Protein AF-A0A521I9J8-F1 (afdb_monomer)

Foldseek 3Di:
DVVLVVLLVLLCVQPVVLSVVLVVVVVPDDPDDPVNVVVSVVSSVVSNPDDDDPLVLLVLLVVLQVCCCVPPVQDDPLRDHSPDDDDPVSSVVSLVRVCVSCVVSVHDRPNDDDDDDPPPPPPDPVVVVVVVVPDDDDDDDD

Radius of gyration: 24.68 Å; Cα contacts (8 Å, |Δi|>4): 61; chains: 1; bounding box: 41×81×49 Å

Mean predicted aligned error: 11.65 Å

Secondary structure (DSSP, 8-state):
-HHHHHHHHHHHHH-HHHHHHHHHHHHT-SS--HHHHHHHHHHHHHHHTPPPPHHHHHHHHHHHHHHHHHHH----TT---TTS---HHHHHHHHHHHHHHHHHTT---TT------------SHHHHHHHTT--PPPP---

pLDDT: mean 80.62, std 17.26, range [41.19, 95.38]

Structure (mmCIF, N/CA/C/O backbone):
data_AF-A0A521I9J8-F1
#
_entry.id   AF-A0A521I9J8-F1
#
loop_
_atom_site.group_PDB
_atom_site.id
_atom_site.type_symbol
_atom_site.label_atom_id
_atom_site.label_alt_id
_atom_site.label_comp_id
_atom_site.label_asym_id
_atom_site.label_entity_id
_atom_site.label_seq_id
_atom_site.pdbx_PDB_ins_code
_atom_site.Cartn_x
_atom_site.Cartn_y
_atom_site.Cartn_z
_atom_site.occupancy
_atom_site.B_iso_or_equiv
_atom_site.auth_seq_id
_atom_site.auth_comp_id
_atom_site.auth_asym_id
_atom_site.auth_atom_id
_atom_site.pdbx_PDB_model_num
ATOM 1 N N . MET A 1 1 ? 3.654 3.067 -23.102 1.00 54.91 1 MET A N 1
ATOM 2 C CA . MET A 1 1 ? 4.437 3.900 -22.158 1.00 54.91 1 MET A CA 1
ATOM 3 C C . MET A 1 1 ? 3.769 4.036 -20.784 1.00 54.91 1 MET A C 1
ATOM 5 O O . MET A 1 1 ? 4.471 4.327 -19.822 1.00 54.91 1 MET A O 1
ATOM 9 N N . ASP A 1 2 ? 2.471 3.744 -20.644 1.00 69.12 2 ASP A N 1
ATOM 10 C CA . ASP A 1 2 ? 1.727 4.011 -19.399 1.00 69.12 2 ASP A CA 1
ATOM 11 C C . ASP A 1 2 ? 1.938 2.987 -18.273 1.00 69.12 2 ASP A C 1
ATOM 13 O O . ASP A 1 2 ? 1.896 3.341 -17.094 1.00 69.12 2 ASP A O 1
ATOM 17 N N . SER A 1 3 ? 2.234 1.724 -18.600 1.00 79.88 3 SER A N 1
ATOM 18 C CA . SER A 1 3 ? 2.366 0.655 -17.596 1.00 79.88 3 SER A CA 1
ATOM 19 C C . SER A 1 3 ? 3.498 0.914 -16.597 1.00 79.88 3 SER A C 1
ATOM 21 O O . SER A 1 3 ? 3.322 0.702 -15.398 1.00 79.88 3 SER A O 1
ATOM 23 N N . TRP A 1 4 ? 4.642 1.433 -17.061 1.00 85.56 4 TRP A N 1
ATOM 24 C CA . TRP A 1 4 ? 5.730 1.829 -16.163 1.00 85.56 4 TRP A CA 1
ATOM 25 C C . TRP A 1 4 ? 5.351 3.040 -15.312 1.00 85.56 4 TRP A C 1
ATOM 27 O O . TRP A 1 4 ? 5.724 3.098 -14.147 1.00 85.56 4 TRP A O 1
ATOM 37 N N . HIS A 1 5 ? 4.583 3.989 -15.848 1.00 86.75 5 HIS A N 1
ATOM 38 C CA . HIS A 1 5 ? 4.155 5.159 -15.086 1.00 86.75 5 HIS A CA 1
ATOM 39 C C . HIS A 1 5 ? 3.357 4.769 -13.840 1.00 86.75 5 HIS A C 1
ATOM 41 O O . HIS A 1 5 ? 3.667 5.258 -12.755 1.00 86.75 5 HIS A O 1
ATOM 47 N N . ILE A 1 6 ? 2.396 3.854 -13.981 1.00 87.81 6 ILE A N 1
ATOM 48 C CA . ILE A 1 6 ? 1.601 3.336 -12.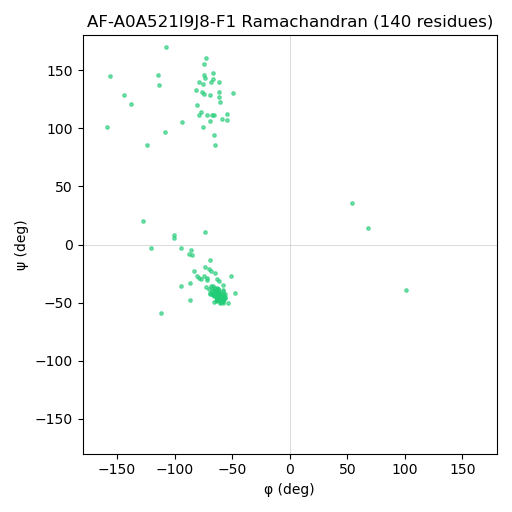859 1.00 87.81 6 ILE A CA 1
ATOM 49 C C . ILE A 1 6 ? 2.492 2.548 -11.894 1.00 87.81 6 ILE A C 1
ATOM 51 O O . ILE A 1 6 ? 2.499 2.805 -10.690 1.00 87.81 6 ILE A O 1
ATOM 55 N N . LEU A 1 7 ? 3.288 1.617 -12.426 1.00 89.69 7 LEU A N 1
ATOM 56 C CA . LEU A 1 7 ? 4.128 0.737 -11.616 1.00 89.69 7 LEU A CA 1
ATOM 57 C C . LEU A 1 7 ? 5.184 1.508 -10.816 1.00 89.69 7 LEU A C 1
ATOM 59 O O . LEU A 1 7 ? 5.434 1.198 -9.655 1.00 89.69 7 LEU A O 1
ATOM 63 N N . LYS A 1 8 ? 5.748 2.562 -11.409 1.00 92.62 8 LYS A N 1
ATOM 64 C CA . LYS A 1 8 ? 6.690 3.472 -10.762 1.00 92.62 8 LYS A CA 1
ATOM 65 C C . LYS A 1 8 ? 6.100 4.073 -9.494 1.00 92.62 8 LYS A C 1
ATOM 67 O O . LYS A 1 8 ? 6.790 4.082 -8.482 1.00 92.62 8 LYS A O 1
ATOM 72 N N . PHE A 1 9 ? 4.851 4.545 -9.524 1.00 91.25 9 PHE A N 1
ATOM 73 C CA . PHE A 1 9 ? 4.218 5.112 -8.329 1.00 91.25 9 PHE A CA 1
ATOM 74 C C . PHE A 1 9 ? 4.079 4.063 -7.223 1.00 91.25 9 PHE A C 1
ATOM 76 O O . PHE A 1 9 ? 4.468 4.330 -6.090 1.00 91.25 9 PHE A O 1
ATOM 83 N N . LEU A 1 10 ? 3.647 2.843 -7.558 1.00 88.94 10 LEU A N 1
ATOM 84 C CA . LEU A 1 10 ? 3.561 1.745 -6.587 1.00 88.94 10 LEU A CA 1
ATOM 85 C C . LEU A 1 10 ? 4.928 1.413 -5.970 1.00 88.94 10 LEU A C 1
ATOM 87 O O . LEU A 1 10 ? 5.054 1.274 -4.755 1.00 88.94 10 LEU A O 1
ATOM 91 N N . CYS A 1 11 ? 5.976 1.332 -6.791 1.00 92.31 11 CYS A N 1
ATOM 92 C CA . CYS A 1 11 ? 7.334 1.099 -6.308 1.00 92.31 11 CYS A CA 1
ATOM 93 C C . CYS A 1 11 ? 7.855 2.267 -5.450 1.00 92.31 11 CYS A C 1
ATOM 95 O O . CYS A 1 11 ? 8.534 2.027 -4.453 1.00 92.31 11 CYS A O 1
ATOM 97 N N . GLN A 1 12 ? 7.535 3.519 -5.800 1.00 92.25 12 GLN A N 1
ATOM 98 C CA . GLN A 1 12 ? 7.974 4.713 -5.067 1.00 92.25 12 GLN A CA 1
ATOM 99 C C . GLN A 1 12 ? 7.361 4.806 -3.667 1.00 92.25 12 GLN A C 1
ATOM 101 O O . GLN A 1 12 ? 8.069 5.207 -2.741 1.00 92.25 12 GLN A O 1
ATOM 106 N N . GLU A 1 13 ? 6.105 4.384 -3.496 1.00 86.88 13 GLU A N 1
ATOM 107 C CA . GLU A 1 13 ? 5.453 4.301 -2.179 1.00 86.88 13 GLU A CA 1
ATOM 108 C C . GLU A 1 13 ? 6.181 3.329 -1.232 1.00 86.88 13 GLU A C 1
ATOM 110 O O . GLU A 1 13 ? 6.228 3.531 -0.015 1.00 86.88 13 GLU A O 1
ATOM 115 N N . LEU A 1 14 ? 6.803 2.284 -1.784 1.00 88.69 14 LEU A N 1
ATOM 116 C CA . LEU A 1 14 ? 7.548 1.292 -1.010 1.00 88.69 14 LEU A CA 1
ATOM 117 C C . LEU A 1 14 ? 9.001 1.717 -0.773 1.00 88.69 14 LEU A C 1
ATOM 119 O O . LEU A 1 14 ? 9.498 1.631 0.355 1.00 88.69 14 LEU A O 1
ATOM 123 N N . SER A 1 15 ? 9.679 2.165 -1.832 1.00 91.38 15 SER A N 1
ATOM 124 C CA . SER A 1 15 ? 11.080 2.585 -1.819 1.00 91.38 15 SER A CA 1
ATOM 125 C C . SER A 1 15 ? 11.374 3.507 -3.000 1.00 91.38 15 SER A C 1
ATOM 127 O O . SER A 1 15 ? 11.626 3.058 -4.119 1.00 91.38 15 SER A O 1
ATOM 129 N N . ARG A 1 16 ? 11.421 4.820 -2.745 1.00 92.62 16 ARG A N 1
ATOM 130 C CA . ARG A 1 16 ? 11.806 5.810 -3.762 1.00 92.62 16 ARG A CA 1
ATOM 131 C C . ARG A 1 16 ? 13.189 5.527 -4.357 1.00 92.62 16 ARG A C 1
ATOM 133 O O . ARG A 1 16 ? 13.341 5.577 -5.571 1.00 92.62 16 ARG A O 1
ATOM 140 N N . LYS A 1 17 ? 14.169 5.159 -3.523 1.00 95.06 17 LYS A N 1
ATOM 141 C CA . LYS A 1 17 ? 15.538 4.854 -3.971 1.00 95.06 17 LYS A CA 1
ATOM 142 C C . LYS A 1 17 ? 15.568 3.711 -4.991 1.00 95.06 17 LYS A C 1
ATOM 144 O O . LYS A 1 17 ? 16.205 3.844 -6.029 1.00 95.06 17 LYS A O 1
ATOM 149 N N . GLU A 1 18 ? 14.897 2.599 -4.698 1.00 93.75 18 GLU A N 1
ATOM 150 C CA . GLU A 1 18 ? 14.887 1.436 -5.597 1.00 93.75 18 GLU A CA 1
ATOM 151 C C . GLU A 1 18 ? 14.035 1.676 -6.841 1.00 93.75 18 GLU A C 1
ATOM 153 O O . GLU A 1 18 ? 14.419 1.258 -7.929 1.00 93.75 18 GLU A O 1
ATOM 158 N N . ALA A 1 19 ? 12.913 2.387 -6.710 1.00 94.50 19 ALA A N 1
ATOM 159 C CA . ALA A 1 19 ? 12.086 2.748 -7.855 1.00 94.50 19 ALA A CA 1
ATOM 160 C C . ALA A 1 19 ? 12.840 3.645 -8.852 1.00 94.50 19 ALA A C 1
ATOM 162 O O . ALA A 1 19 ? 12.755 3.427 -10.061 1.00 94.50 19 ALA A O 1
ATOM 163 N N . ASP A 1 20 ? 13.609 4.617 -8.352 1.00 94.25 20 ASP A N 1
ATOM 164 C CA . ASP A 1 20 ? 14.418 5.507 -9.188 1.00 94.25 20 ASP A CA 1
ATOM 165 C C . ASP A 1 20 ? 15.562 4.737 -9.876 1.00 94.25 20 ASP A C 1
ATOM 167 O O . ASP A 1 20 ? 15.859 4.988 -11.044 1.00 94.25 20 ASP A O 1
ATOM 171 N N . ASP A 1 21 ? 16.170 3.762 -9.194 1.00 95.38 21 ASP A N 1
ATOM 172 C CA . ASP A 1 21 ? 17.196 2.882 -9.769 1.00 95.38 21 ASP A CA 1
ATOM 173 C C . ASP A 1 21 ? 16.641 1.972 -10.882 1.00 95.38 21 ASP A C 1
ATOM 175 O O . ASP A 1 21 ? 17.213 1.881 -11.972 1.00 95.38 21 ASP A O 1
ATOM 179 N N . ILE A 1 22 ? 15.469 1.366 -10.660 1.00 93.69 22 ILE A N 1
ATOM 180 C CA . ILE A 1 22 ? 14.760 0.589 -11.687 1.00 93.69 22 ILE A CA 1
ATOM 181 C C . ILE A 1 22 ? 14.414 1.489 -12.882 1.00 93.69 22 ILE A C 1
ATOM 183 O O . ILE A 1 22 ? 14.646 1.104 -14.026 1.00 93.69 22 ILE A O 1
ATOM 187 N N . GLY A 1 23 ? 13.923 2.706 -12.636 1.00 92.19 23 GLY A N 1
ATOM 188 C CA . GLY A 1 23 ? 13.590 3.664 -13.692 1.00 92.19 23 GLY A CA 1
ATOM 189 C C . GLY A 1 23 ? 14.792 4.077 -14.538 1.00 92.19 23 GLY A C 1
ATOM 190 O O . GLY A 1 23 ? 14.690 4.103 -15.763 1.00 92.19 23 GLY A O 1
ATOM 191 N N . LYS A 1 24 ? 15.942 4.338 -13.905 1.00 92.94 24 LYS A N 1
ATOM 192 C CA . LYS A 1 24 ? 17.210 4.589 -14.610 1.00 92.94 24 LYS A CA 1
ATOM 193 C C . LYS A 1 24 ? 17.637 3.387 -15.442 1.00 92.94 24 LYS A C 1
ATOM 195 O O . LYS A 1 24 ? 18.064 3.565 -16.577 1.00 92.94 24 LYS A O 1
ATOM 200 N N . THR A 1 25 ? 17.495 2.179 -14.894 1.00 91.62 25 THR A N 1
ATOM 201 C CA . THR A 1 25 ? 17.801 0.942 -15.622 1.00 91.62 25 THR A CA 1
ATOM 202 C C . THR A 1 25 ? 16.961 0.853 -16.896 1.00 91.62 25 THR A C 1
ATOM 204 O O . THR A 1 25 ? 17.519 0.699 -17.973 1.00 91.62 25 THR A O 1
ATOM 207 N N . ILE A 1 26 ? 15.640 1.048 -16.793 1.00 90.56 26 ILE A N 1
ATOM 208 C CA . ILE A 1 26 ? 14.717 1.013 -17.940 1.00 90.56 26 ILE A CA 1
ATOM 209 C C . ILE A 1 26 ? 15.067 2.079 -18.981 1.00 90.56 26 ILE A C 1
ATOM 211 O O . ILE A 1 26 ? 15.075 1.785 -20.170 1.00 90.56 26 ILE A O 1
ATOM 215 N N . ALA A 1 27 ? 15.356 3.308 -18.547 1.00 89.88 27 ALA A N 1
ATOM 216 C CA . ALA A 1 27 ? 15.658 4.419 -19.449 1.00 89.88 27 ALA A CA 1
ATOM 217 C C . ALA A 1 27 ? 16.948 4.212 -20.263 1.00 89.88 27 ALA A C 1
ATOM 219 O O . ALA A 1 27 ? 17.089 4.795 -21.335 1.00 89.88 27 ALA A O 1
ATOM 220 N N . ASN A 1 28 ? 17.874 3.394 -19.757 1.00 89.88 28 ASN A N 1
ATOM 221 C CA . ASN A 1 28 ? 19.154 3.110 -20.401 1.00 89.88 28 ASN A CA 1
ATOM 222 C C . ASN A 1 28 ? 19.141 1.839 -21.267 1.00 89.88 28 ASN A C 1
ATOM 224 O O . ASN A 1 28 ? 20.152 1.543 -21.904 1.00 89.88 28 ASN A O 1
ATOM 228 N N . LEU A 1 29 ? 18.033 1.090 -21.305 1.00 87.50 29 LEU A N 1
ATOM 229 C CA . LEU A 1 29 ? 17.909 -0.084 -22.168 1.00 87.50 29 LEU A CA 1
ATOM 230 C C . LEU A 1 29 ? 17.836 0.345 -23.637 1.00 87.50 29 LEU A C 1
ATOM 232 O O . LEU A 1 29 ? 17.020 1.190 -24.002 1.00 87.50 29 LEU A O 1
ATOM 236 N N . LYS A 1 30 ? 18.678 -0.263 -24.476 1.00 81.31 30 LYS A N 1
ATOM 237 C CA . LYS A 1 30 ? 18.668 -0.069 -25.934 1.00 81.31 30 LYS A CA 1
ATOM 238 C C . LYS A 1 30 ? 18.217 -1.343 -26.640 1.00 81.31 30 LYS A C 1
ATOM 240 O O . LYS A 1 30 ? 17.166 -1.337 -27.269 1.00 81.31 30 LYS A O 1
ATOM 245 N N . ASP A 1 31 ? 18.950 -2.432 -26.426 1.00 83.25 31 ASP A N 1
ATOM 246 C CA . ASP A 1 31 ? 18.634 -3.763 -26.944 1.00 83.25 31 ASP A CA 1
ATOM 247 C C . ASP A 1 31 ? 18.169 -4.648 -25.786 1.00 83.25 31 ASP A C 1
ATOM 249 O O . ASP A 1 31 ? 18.979 -5.156 -25.018 1.00 83.25 31 ASP A O 1
ATOM 253 N N . VAL A 1 32 ? 16.852 -4.767 -25.606 1.00 81.94 32 VAL A N 1
ATOM 254 C CA . VAL A 1 32 ? 16.272 -5.506 -24.475 1.00 81.94 32 VAL A CA 1
ATOM 255 C C . VAL A 1 32 ? 16.318 -7.004 -24.753 1.00 81.94 32 VAL A C 1
ATOM 257 O O . VAL A 1 32 ? 15.560 -7.506 -25.585 1.00 81.94 32 VAL A O 1
ATOM 260 N N . SER A 1 33 ? 17.149 -7.735 -24.013 1.00 88.94 33 SER A N 1
ATOM 261 C CA . SER A 1 33 ? 17.061 -9.195 -23.973 1.00 88.94 33 SER A CA 1
ATOM 262 C C . SER A 1 33 ? 15.866 -9.662 -23.131 1.00 88.9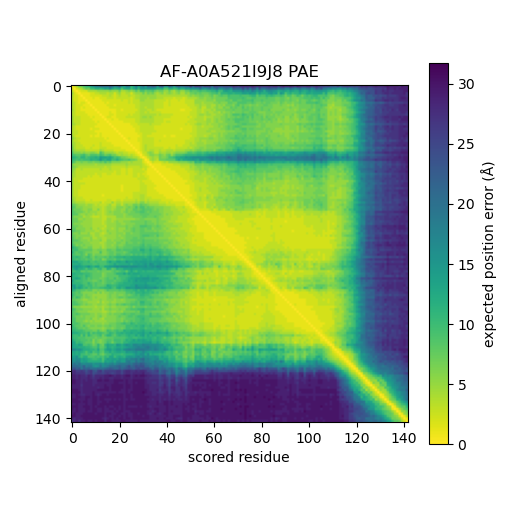4 33 SER A C 1
ATOM 264 O O . SER A 1 33 ? 15.398 -8.976 -22.213 1.00 88.94 33 SER A O 1
ATOM 266 N N . ALA A 1 34 ? 15.373 -10.871 -23.415 1.00 89.25 34 ALA A N 1
ATOM 267 C CA . ALA A 1 34 ? 14.323 -11.493 -22.608 1.00 89.25 34 ALA A CA 1
ATOM 268 C C . ALA A 1 34 ? 14.749 -11.643 -21.133 1.00 89.25 34 ALA A C 1
ATOM 270 O O . ALA A 1 34 ? 13.932 -11.448 -20.229 1.00 89.25 34 ALA A O 1
ATOM 271 N N . ASP A 1 35 ? 16.034 -11.911 -20.894 1.00 89.19 35 ASP A N 1
ATOM 272 C CA . ASP A 1 35 ? 16.602 -12.087 -19.558 1.00 89.19 35 ASP A CA 1
ATOM 273 C C . ASP A 1 35 ? 16.631 -10.780 -18.758 1.00 89.19 35 ASP A C 1
ATOM 275 O O . ASP A 1 35 ? 16.261 -10.764 -17.581 1.00 89.19 35 ASP A O 1
ATOM 279 N N . GLU A 1 36 ? 16.989 -9.654 -19.382 1.00 89.19 36 GLU A N 1
ATOM 280 C CA . GLU A 1 36 ? 16.950 -8.341 -18.725 1.00 89.19 36 GLU A CA 1
ATOM 281 C C . GLU A 1 36 ? 15.525 -7.939 -18.349 1.00 89.19 36 GLU A C 1
ATOM 283 O O . GLU A 1 36 ? 15.282 -7.436 -17.245 1.00 89.19 36 GLU A O 1
ATOM 288 N N . LEU A 1 37 ? 14.558 -8.207 -19.231 1.00 89.50 37 LEU A N 1
ATOM 289 C CA . LEU A 1 37 ? 13.153 -7.940 -18.948 1.00 89.50 37 LEU A CA 1
ATOM 290 C C . LEU A 1 37 ? 12.640 -8.818 -17.797 1.00 89.50 37 LEU A C 1
ATOM 292 O O . LEU A 1 37 ? 11.940 -8.327 -16.905 1.00 89.50 37 LEU A O 1
ATOM 296 N N . ALA A 1 38 ? 13.013 -10.101 -17.779 1.00 91.25 38 ALA A N 1
ATOM 297 C CA . AL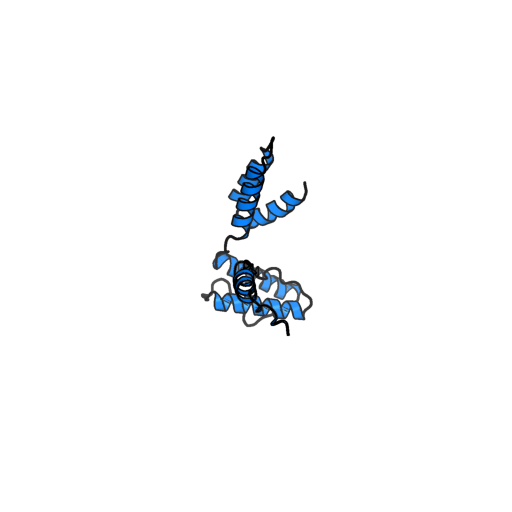A A 1 38 ? 12.676 -11.021 -16.698 1.00 91.25 38 ALA A CA 1
ATOM 298 C C . ALA A 1 38 ? 13.294 -10.579 -15.363 1.00 91.25 38 ALA A C 1
ATOM 300 O O . ALA A 1 38 ? 12.615 -10.593 -14.331 1.00 91.25 38 ALA A O 1
ATOM 301 N N . LEU A 1 39 ? 14.546 -10.114 -15.378 1.00 91.75 39 LEU A N 1
ATOM 302 C CA . LEU A 1 39 ? 15.223 -9.584 -14.200 1.00 91.75 39 LEU A CA 1
ATOM 303 C C . LEU A 1 39 ? 14.529 -8.326 -13.668 1.00 91.75 39 LEU A C 1
ATOM 305 O O . LEU A 1 39 ? 14.282 -8.228 -12.466 1.00 91.75 39 LEU A O 1
ATOM 309 N N . LEU A 1 40 ? 14.170 -7.380 -14.539 1.00 92.06 40 LEU A N 1
ATOM 310 C CA . LEU A 1 40 ? 13.453 -6.163 -14.148 1.00 92.06 40 LEU A CA 1
ATOM 311 C C . LEU A 1 40 ? 12.085 -6.481 -13.556 1.00 92.06 40 LEU A C 1
ATOM 313 O O . LEU A 1 40 ? 11.749 -5.979 -12.481 1.00 92.06 40 LEU A O 1
ATOM 317 N N . LYS A 1 41 ? 11.336 -7.377 -14.203 1.00 92.25 41 LYS A N 1
ATOM 318 C CA . LYS A 1 41 ? 10.061 -7.873 -13.684 1.00 92.25 41 LYS A CA 1
ATOM 319 C C . LYS A 1 41 ? 10.239 -8.488 -12.298 1.00 92.25 41 LYS A C 1
ATOM 321 O O . LYS A 1 41 ? 9.472 -8.162 -11.394 1.00 92.25 41 LYS A O 1
ATOM 326 N N . ARG A 1 42 ? 11.253 -9.337 -12.104 1.00 93.94 42 ARG A N 1
ATOM 327 C CA . ARG A 1 42 ? 11.549 -9.947 -10.801 1.00 93.94 42 ARG A CA 1
ATOM 328 C C . ARG A 1 42 ? 11.846 -8.883 -9.746 1.00 93.94 42 ARG A C 1
ATOM 330 O O . ARG A 1 42 ? 11.195 -8.879 -8.712 1.00 93.94 42 ARG A O 1
ATOM 337 N N . ARG A 1 43 ? 12.731 -7.925 -10.042 1.00 94.19 43 ARG A N 1
ATOM 338 C CA . ARG A 1 43 ? 13.078 -6.822 -9.127 1.00 94.19 43 ARG A CA 1
ATOM 339 C C . ARG A 1 43 ? 11.856 -6.009 -8.698 1.00 94.19 43 ARG A C 1
ATOM 341 O O . ARG A 1 43 ? 11.703 -5.708 -7.517 1.00 94.19 43 ARG A O 1
ATOM 348 N N . MET A 1 44 ? 10.978 -5.665 -9.641 1.00 93.06 44 MET A N 1
ATOM 349 C CA . MET A 1 44 ? 9.740 -4.939 -9.341 1.00 93.06 44 MET A CA 1
ATOM 350 C C . MET A 1 44 ? 8.802 -5.771 -8.465 1.00 93.06 44 MET A C 1
ATOM 352 O O . MET A 1 44 ? 8.261 -5.261 -7.488 1.00 93.06 44 MET A O 1
ATOM 356 N N . LEU A 1 45 ? 8.623 -7.054 -8.790 1.00 91.38 45 LEU A N 1
ATOM 357 C CA . LEU A 1 45 ? 7.772 -7.954 -8.016 1.00 91.38 45 LEU A CA 1
ATOM 358 C C . LEU A 1 45 ? 8.308 -8.183 -6.599 1.00 91.38 45 LEU A C 1
ATOM 360 O O . LEU A 1 45 ? 7.522 -8.195 -5.657 1.00 91.38 45 LEU A O 1
ATOM 364 N N . ASP A 1 46 ? 9.619 -8.329 -6.435 1.00 91.81 46 ASP A N 1
ATOM 365 C CA . ASP A 1 46 ? 10.254 -8.495 -5.126 1.00 91.81 46 ASP A CA 1
ATOM 366 C C . ASP A 1 46 ? 10.082 -7.239 -4.267 1.00 91.81 46 ASP A C 1
ATOM 368 O O . ASP A 1 46 ? 9.792 -7.333 -3.073 1.00 91.81 46 ASP A O 1
ATOM 372 N N . LEU A 1 47 ? 10.181 -6.053 -4.879 1.00 91.62 47 LEU A N 1
ATOM 373 C CA . LEU A 1 47 ? 9.886 -4.797 -4.198 1.00 91.62 47 LEU A CA 1
ATOM 374 C C . LEU A 1 47 ? 8.413 -4.731 -3.767 1.00 91.62 47 LEU A C 1
ATOM 376 O O . LEU A 1 47 ? 8.145 -4.439 -2.605 1.00 91.62 47 LEU A O 1
ATOM 380 N N . LEU A 1 48 ? 7.472 -5.049 -4.664 1.00 88.00 48 LEU A N 1
ATOM 381 C CA . LEU A 1 48 ? 6.029 -5.037 -4.379 1.00 88.00 48 LEU A CA 1
ATOM 382 C C . LEU A 1 48 ? 5.605 -6.052 -3.311 1.00 88.00 48 LEU A C 1
ATOM 384 O O . LEU A 1 48 ? 4.635 -5.820 -2.595 1.00 88.00 48 LEU A O 1
ATOM 388 N N . ARG A 1 49 ? 6.324 -7.171 -3.194 1.00 87.00 49 ARG A N 1
ATOM 389 C CA . ARG A 1 49 ? 6.058 -8.215 -2.195 1.00 87.00 49 ARG A CA 1
ATOM 390 C C . ARG A 1 49 ? 6.716 -7.956 -0.849 1.00 87.00 49 ARG A C 1
ATOM 392 O O . ARG A 1 49 ? 6.501 -8.729 0.084 1.00 87.00 49 ARG A O 1
ATOM 399 N N . ARG A 1 50 ? 7.519 -6.897 -0.728 1.00 86.50 50 ARG A N 1
ATOM 400 C CA . ARG A 1 50 ? 8.215 -6.593 0.518 1.00 86.50 50 ARG A CA 1
ATOM 401 C C . ARG A 1 50 ? 7.193 -6.363 1.638 1.00 86.50 50 ARG A C 1
ATOM 403 O O . ARG A 1 50 ? 6.348 -5.473 1.510 1.00 86.50 50 ARG A O 1
ATOM 410 N N . PRO A 1 51 ? 7.265 -7.121 2.747 1.00 84.31 51 PRO A N 1
ATOM 411 C CA . PRO A 1 51 ? 6.343 -6.933 3.853 1.00 84.31 51 PRO A CA 1
ATOM 412 C C . PRO A 1 51 ? 6.495 -5.525 4.430 1.00 84.31 51 PRO A C 1
ATOM 414 O O . PRO A 1 51 ? 7.599 -4.990 4.560 1.00 84.31 51 PRO A O 1
ATOM 417 N N . SER A 1 52 ? 5.363 -4.919 4.777 1.00 84.31 52 SER A N 1
ATOM 418 C CA . SER A 1 52 ? 5.356 -3.633 5.465 1.00 84.31 52 SER A CA 1
ATOM 419 C C . SER A 1 52 ? 5.755 -3.789 6.929 1.00 84.31 52 SER A C 1
ATOM 421 O O . SER A 1 52 ? 5.400 -4.761 7.590 1.00 84.31 52 SER A O 1
ATOM 423 N N . ASP A 1 53 ? 6.448 -2.781 7.450 1.00 87.38 53 ASP A N 1
ATOM 424 C CA . ASP A 1 53 ? 6.747 -2.674 8.876 1.00 87.38 53 ASP A CA 1
ATOM 425 C C . ASP A 1 53 ? 5.451 -2.450 9.679 1.00 87.38 53 ASP A C 1
ATOM 427 O O . ASP A 1 53 ? 4.577 -1.681 9.264 1.00 87.38 53 ASP A O 1
ATOM 431 N N . ILE A 1 54 ? 5.357 -3.061 10.862 1.00 87.88 54 ILE A N 1
ATOM 432 C CA . ILE A 1 54 ? 4.265 -2.873 11.830 1.00 87.88 54 ILE A CA 1
ATOM 433 C C . ILE A 1 54 ? 3.960 -1.387 12.053 1.00 87.88 54 ILE A C 1
ATOM 435 O O . ILE A 1 54 ? 2.797 -0.985 12.090 1.00 87.88 54 ILE A O 1
ATOM 439 N N . ARG A 1 55 ? 4.989 -0.544 12.166 1.00 87.88 55 ARG A N 1
ATOM 440 C CA . ARG A 1 55 ? 4.844 0.903 12.347 1.00 87.88 55 ARG A CA 1
ATOM 441 C C . ARG A 1 55 ? 4.114 1.547 11.170 1.00 87.88 55 ARG A C 1
ATOM 443 O O . ARG A 1 55 ? 3.219 2.364 11.389 1.00 87.88 55 ARG A O 1
ATOM 450 N N . LYS A 1 56 ? 4.468 1.171 9.936 1.00 86.38 56 LYS A N 1
ATOM 451 C CA . LYS A 1 56 ? 3.804 1.668 8.721 1.00 86.38 56 LYS A CA 1
ATOM 452 C C . LYS A 1 56 ? 2.352 1.195 8.664 1.00 86.38 56 LYS A C 1
ATOM 454 O O . LYS A 1 56 ? 1.474 2.001 8.366 1.00 86.38 56 LYS A O 1
ATOM 459 N N . ILE A 1 57 ? 2.093 -0.064 9.023 1.00 88.19 57 ILE A N 1
ATOM 460 C CA . ILE A 1 57 ? 0.739 -0.634 9.070 1.00 88.19 57 ILE A CA 1
ATOM 461 C C . ILE A 1 57 ? -0.131 0.137 10.074 1.00 88.19 57 ILE A C 1
ATOM 463 O O . ILE A 1 57 ? -1.194 0.627 9.700 1.00 88.19 57 ILE A O 1
ATOM 467 N N . LYS A 1 58 ? 0.345 0.347 11.311 1.00 90.62 58 LYS A N 1
ATOM 468 C CA . LYS A 1 58 ? -0.372 1.127 12.341 1.00 90.62 58 LYS A CA 1
ATOM 469 C C . LYS A 1 58 ? -0.681 2.555 11.883 1.00 90.62 58 LYS A C 1
ATOM 471 O O . LYS A 1 58 ? -1.783 3.054 12.099 1.00 90.62 58 LYS A O 1
ATOM 476 N N . GLN A 1 59 ? 0.283 3.221 11.247 1.00 89.75 59 GLN A N 1
ATOM 477 C CA . GLN A 1 59 ? 0.088 4.577 10.729 1.00 89.75 59 GLN A CA 1
ATOM 478 C C . GLN A 1 59 ? -0.927 4.618 9.582 1.00 89.75 59 GLN A C 1
ATOM 480 O O . GLN A 1 59 ? -1.772 5.511 9.560 1.00 89.75 59 GLN A O 1
ATOM 485 N N . SER A 1 60 ? -0.857 3.670 8.645 1.00 88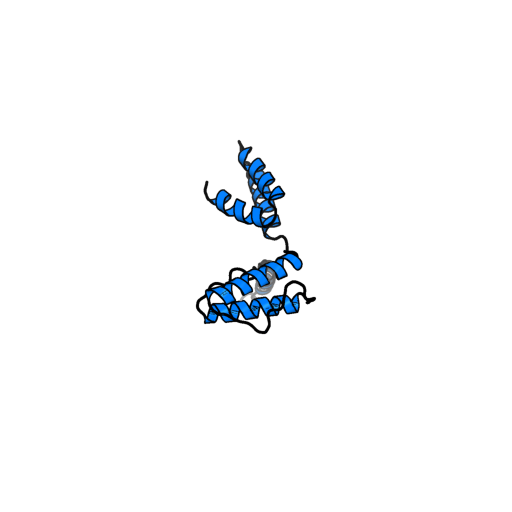.19 60 SER A N 1
ATOM 486 C CA . SER A 1 60 ? -1.807 3.572 7.533 1.00 88.19 60 SER A CA 1
ATOM 487 C C . SER A 1 60 ? -3.226 3.309 8.038 1.00 88.19 60 SER A C 1
ATOM 489 O O . SER A 1 60 ? -4.150 4.039 7.675 1.00 88.19 60 SER A O 1
ATOM 491 N N . LEU A 1 61 ? -3.386 2.347 8.953 1.00 90.81 61 LEU A N 1
ATOM 492 C CA . LEU A 1 61 ? -4.656 2.027 9.604 1.00 90.81 61 LEU A CA 1
ATOM 493 C C . LEU A 1 61 ? -5.278 3.269 10.251 1.00 90.81 61 LEU A C 1
ATOM 495 O O . LEU A 1 61 ? -6.430 3.600 9.983 1.00 90.81 61 LEU A O 1
ATOM 499 N N . TRP A 1 62 ? -4.501 4.004 11.049 1.00 92.69 62 TRP A N 1
ATOM 500 C CA . TRP A 1 62 ? -4.995 5.198 11.730 1.00 92.69 62 TRP A CA 1
ATOM 501 C C . TRP A 1 62 ? -5.371 6.331 10.776 1.00 92.69 62 TRP A C 1
ATOM 503 O O . TRP A 1 62 ? -6.390 6.986 10.980 1.00 92.69 62 TRP A O 1
ATOM 513 N N . LYS A 1 63 ? -4.581 6.562 9.720 1.00 91.25 63 LYS A N 1
ATOM 514 C CA . LYS A 1 63 ? -4.904 7.572 8.699 1.00 91.25 63 LYS A CA 1
ATOM 515 C C . LYS A 1 63 ? -6.224 7.251 8.006 1.00 91.25 63 LYS A C 1
ATOM 517 O O . LYS A 1 63 ? -7.063 8.141 7.874 1.00 91.25 63 LYS A O 1
ATOM 522 N N . ASN A 1 64 ? -6.414 5.992 7.610 1.00 91.69 64 ASN A N 1
ATOM 523 C CA . ASN A 1 64 ? -7.658 5.543 6.996 1.00 91.69 64 ASN A CA 1
ATOM 524 C C . ASN A 1 64 ? -8.826 5.685 7.974 1.00 91.69 64 ASN A C 1
ATOM 526 O O . ASN A 1 64 ? -9.830 6.293 7.625 1.00 91.69 64 ASN A O 1
ATOM 530 N N . TYR A 1 65 ? -8.674 5.235 9.220 1.00 93.12 65 TYR A N 1
ATOM 531 C CA . TYR A 1 65 ? -9.708 5.390 10.241 1.00 93.12 65 TYR A CA 1
ATOM 532 C C . TYR A 1 65 ? -10.097 6.857 10.478 1.00 93.12 65 TYR A C 1
ATOM 534 O O . TYR A 1 65 ? -11.276 7.202 10.449 1.00 93.12 65 TYR A O 1
ATOM 542 N N . ALA A 1 66 ? -9.117 7.746 10.655 1.00 93.25 66 ALA A N 1
ATOM 543 C CA . ALA A 1 66 ? -9.367 9.168 10.873 1.00 93.25 66 ALA A CA 1
ATOM 544 C C . ALA A 1 66 ? -10.069 9.826 9.672 1.00 93.25 66 ALA A C 1
ATOM 546 O O . ALA A 1 66 ? -10.952 10.666 9.854 1.00 93.25 66 ALA A O 1
ATOM 547 N N . PHE A 1 67 ? -9.700 9.436 8.448 1.00 93.00 67 PHE A N 1
ATOM 548 C CA . PHE A 1 67 ? -10.375 9.874 7.229 1.00 93.00 67 PHE A CA 1
ATOM 549 C C . PHE A 1 67 ? -11.824 9.378 7.173 1.00 93.00 67 PHE A C 1
ATOM 551 O O . PHE A 1 67 ? -12.724 10.188 6.953 1.00 93.00 67 PHE A O 1
ATOM 558 N N . LEU A 1 68 ? -12.050 8.087 7.433 1.00 92.50 68 LEU A N 1
ATOM 559 C CA . LEU A 1 68 ? -13.374 7.464 7.422 1.00 92.50 68 LEU A CA 1
ATOM 560 C C . LEU A 1 68 ? -14.315 8.110 8.439 1.00 92.50 68 LEU A C 1
ATOM 562 O O . LEU A 1 68 ? -15.425 8.514 8.094 1.00 92.50 68 LEU A O 1
ATOM 566 N N . ARG A 1 69 ? -13.820 8.310 9.661 1.00 93.19 69 ARG A N 1
ATOM 567 C CA . ARG A 1 69 ? -14.538 9.004 10.728 1.00 93.19 69 ARG A CA 1
ATOM 568 C C . ARG A 1 69 ? -14.923 10.423 10.323 1.00 93.19 69 ARG A C 1
ATOM 570 O O . ARG A 1 69 ? -16.070 10.821 10.474 1.00 93.19 69 ARG A O 1
ATOM 577 N N . LYS A 1 70 ? -13.973 11.193 9.781 1.00 93.75 70 LYS A N 1
ATOM 578 C CA . LYS A 1 70 ? -14.192 12.602 9.422 1.00 93.75 70 LYS A CA 1
ATOM 579 C C . LYS A 1 70 ? -15.118 12.783 8.218 1.00 93.75 70 LYS A C 1
ATOM 581 O O . LYS A 1 70 ? -15.845 13.769 8.168 1.00 93.75 70 LYS A O 1
ATOM 586 N N . ARG A 1 71 ? -15.022 11.913 7.210 1.00 93.00 71 ARG A N 1
ATOM 587 C CA . ARG A 1 71 ? -15.726 12.083 5.928 1.00 93.00 71 ARG A CA 1
ATOM 588 C C . ARG A 1 71 ? -17.063 11.362 5.868 1.00 93.00 71 ARG A C 1
ATOM 590 O O . ARG A 1 71 ? -17.978 11.895 5.256 1.00 93.00 71 ARG A O 1
ATOM 597 N N . PHE A 1 72 ? -17.159 10.192 6.489 1.00 91.69 72 PHE A N 1
ATOM 598 C CA . PHE A 1 72 ? -18.318 9.307 6.370 1.00 91.69 72 PHE A CA 1
ATOM 599 C C . PHE A 1 72 ? -18.994 9.024 7.716 1.00 91.69 72 PHE A C 1
ATOM 601 O O . PHE A 1 72 ? -19.992 8.317 7.750 1.00 91.69 72 PHE A O 1
ATOM 608 N N . GLY A 1 73 ? -18.460 9.538 8.833 1.00 91.44 73 GLY A N 1
ATOM 609 C CA . GLY A 1 73 ? -19.008 9.272 10.167 1.00 91.44 73 GLY A CA 1
ATOM 610 C C . GLY A 1 73 ? -18.842 7.820 10.629 1.00 91.44 73 GLY A C 1
ATOM 611 O O . GLY A 1 73 ? -19.474 7.414 11.597 1.00 91.44 73 GLY A O 1
ATOM 612 N N . ILE A 1 74 ? -18.001 7.029 9.951 1.00 90.50 74 ILE A N 1
ATOM 613 C CA . ILE A 1 74 ? -17.756 5.626 10.296 1.00 90.50 74 ILE A CA 1
ATOM 614 C C . ILE A 1 74 ? -16.825 5.575 11.509 1.00 90.50 74 ILE A C 1
ATOM 616 O O . ILE A 1 74 ? -15.653 5.949 11.426 1.00 90.50 74 ILE A O 1
ATOM 620 N N . GLU A 1 75 ? -17.344 5.086 12.632 1.00 89.19 75 GLU A N 1
ATOM 621 C CA . GLU A 1 75 ? -16.597 4.904 13.875 1.00 89.19 75 GLU A CA 1
ATOM 622 C C . GLU A 1 75 ? -16.476 3.421 14.237 1.00 89.19 75 GLU A C 1
ATOM 624 O O . GLU A 1 75 ? -17.375 2.619 13.991 1.00 89.19 75 GLU A O 1
ATOM 629 N N . SER A 1 76 ? -15.342 3.051 14.833 1.00 85.31 76 SER A N 1
ATOM 630 C CA . SER A 1 76 ? -15.080 1.688 15.285 1.00 85.31 76 SER A CA 1
ATOM 631 C C . SER A 1 76 ? -14.407 1.725 16.649 1.00 85.31 76 SER A C 1
ATOM 633 O O . SER A 1 76 ? -13.324 2.291 16.800 1.00 85.31 76 SER A O 1
ATOM 635 N N . GLY A 1 77 ? -15.034 1.096 17.646 1.00 86.81 77 GLY A N 1
ATOM 636 C CA . GLY A 1 77 ? -14.491 1.010 19.005 1.00 86.81 77 GLY A CA 1
ATOM 637 C C . GLY A 1 77 ? -13.253 0.115 19.126 1.00 86.81 77 GLY A C 1
ATOM 638 O O . GLY A 1 77 ? -12.566 0.156 20.143 1.00 86.81 77 GLY A O 1
ATOM 639 N N . SER A 1 78 ? -12.944 -0.689 18.102 1.00 87.69 78 SER A N 1
ATOM 640 C CA . SER A 1 78 ? -11.779 -1.581 18.113 1.00 87.69 78 SER A CA 1
ATOM 641 C C . SER A 1 78 ? -10.476 -0.886 17.715 1.00 87.69 78 SER A C 1
ATOM 643 O O . SER A 1 78 ? -9.406 -1.378 18.072 1.00 87.69 78 SER A O 1
ATOM 645 N N . VAL A 1 79 ? -10.545 0.231 16.978 1.00 89.62 79 VAL A N 1
ATOM 646 C CA . VAL A 1 79 ? -9.356 0.909 16.442 1.00 89.62 79 VAL A CA 1
ATOM 647 C C . VAL A 1 79 ? -8.706 1.761 17.518 1.00 89.62 79 VAL A C 1
ATOM 649 O O . VAL A 1 79 ? -9.295 2.713 18.026 1.00 89.62 79 VAL A O 1
ATOM 652 N N . ALA A 1 80 ? -7.453 1.457 17.826 1.00 88.81 80 ALA A N 1
ATOM 653 C CA . ALA A 1 80 ? -6.701 2.181 18.842 1.00 88.81 80 ALA A CA 1
ATOM 654 C C . ALA A 1 80 ? -5.611 3.086 18.214 1.00 88.81 80 ALA A C 1
ATOM 656 O O . ALA A 1 80 ? -5.278 2.966 17.028 1.00 88.81 80 ALA A O 1
ATOM 657 N N . LYS A 1 81 ? -4.967 3.962 18.999 1.00 87.31 81 LYS A N 1
ATOM 658 C CA . LYS A 1 81 ? -4.002 4.976 18.514 1.00 87.31 81 LYS A CA 1
ATOM 659 C C . LYS A 1 81 ? -2.642 4.388 18.103 1.00 87.31 81 LYS A C 1
ATOM 661 O O . LYS A 1 81 ? -2.134 3.529 18.806 1.00 87.31 81 LYS A O 1
ATOM 666 N N . PRO A 1 82 ? -1.949 4.878 17.060 1.00 86.69 82 PRO A N 1
ATOM 667 C CA . PRO A 1 82 ? -0.686 4.292 16.575 1.00 86.69 82 PRO A CA 1
ATOM 668 C C . PRO A 1 82 ? 0.406 4.044 17.627 1.00 86.69 82 PRO A C 1
ATOM 670 O O . PRO A 1 82 ? 1.248 3.170 17.432 1.00 86.69 82 PRO A O 1
ATOM 673 N N . THR A 1 83 ? 0.400 4.827 18.705 1.00 88.00 83 THR A N 1
ATOM 674 C CA . THR A 1 83 ? 1.320 4.737 19.844 1.00 88.00 83 THR A CA 1
ATOM 675 C C . THR A 1 83 ? 1.102 3.509 20.718 1.00 88.00 83 THR A C 1
ATOM 677 O O . THR A 1 83 ? 2.017 3.122 21.434 1.00 88.00 83 THR A O 1
ATOM 680 N N . ASP A 1 84 ? -0.075 2.888 20.668 1.00 88.75 84 ASP A N 1
ATOM 681 C CA . ASP A 1 84 ? -0.409 1.801 21.581 1.00 88.75 84 ASP A CA 1
ATOM 682 C C . ASP A 1 84 ? 0.246 0.486 21.128 1.00 88.75 84 ASP A C 1
ATOM 684 O O . ASP A 1 84 ? 0.297 0.143 19.933 1.00 88.75 84 ASP A O 1
ATOM 688 N N . GLU A 1 85 ? 0.739 -0.284 22.094 1.00 86.38 85 GLU A N 1
ATOM 689 C CA . GLU A 1 85 ? 1.346 -1.592 21.860 1.00 86.38 85 GLU A CA 1
ATOM 690 C C . GLU A 1 85 ? 0.293 -2.655 21.557 1.00 86.38 85 GLU A C 1
ATOM 692 O O . GLU A 1 85 ? -0.711 -2.780 22.258 1.00 86.38 85 GLU A O 1
ATOM 697 N N . ARG A 1 86 ? 0.502 -3.405 20.466 1.00 86.81 86 ARG A N 1
ATOM 698 C CA . ARG A 1 86 ? -0.438 -4.413 19.955 1.00 86.81 86 ARG A CA 1
ATOM 699 C C . ARG A 1 86 ? 0.287 -5.449 19.115 1.00 86.81 86 ARG A C 1
ATOM 701 O O . ARG A 1 86 ? 1.207 -5.099 18.372 1.00 86.81 86 ARG A O 1
ATOM 708 N N . SER A 1 87 ? -0.183 -6.690 19.195 1.00 90.12 87 SER A N 1
ATOM 709 C CA . SER A 1 87 ? 0.256 -7.791 18.339 1.00 90.12 87 SER A CA 1
ATOM 710 C C . SER A 1 87 ? -0.271 -7.646 16.907 1.00 90.12 87 SER A C 1
ATOM 712 O O . SER A 1 87 ? -1.265 -6.957 16.662 1.00 90.12 87 SER A O 1
ATOM 714 N N . MET A 1 88 ? 0.362 -8.343 15.957 1.00 88.44 88 MET A N 1
ATOM 715 C CA . MET A 1 88 ? -0.096 -8.386 14.563 1.00 88.44 88 MET A CA 1
ATOM 716 C C . MET A 1 88 ? -1.532 -8.914 14.446 1.00 88.44 88 MET A C 1
ATOM 718 O O . MET A 1 88 ? -2.327 -8.361 13.696 1.00 88.44 88 MET A O 1
ATOM 722 N N . THR A 1 89 ? -1.897 -9.918 15.247 1.00 90.81 89 THR A N 1
ATOM 723 C CA . THR A 1 89 ? -3.260 -10.468 15.300 1.00 90.81 89 THR A CA 1
ATOM 724 C C . THR A 1 89 ? -4.290 -9.400 15.649 1.00 90.81 89 THR A C 1
ATOM 726 O O . THR A 1 89 ? -5.344 -9.320 15.023 1.00 90.81 89 THR A O 1
ATOM 729 N N . ARG A 1 90 ? -3.976 -8.533 16.619 1.00 92.38 90 ARG A N 1
ATOM 730 C CA . ARG A 1 90 ? -4.873 -7.443 17.006 1.00 92.38 90 ARG A CA 1
ATOM 731 C C . ARG A 1 90 ? -5.005 -6.404 15.893 1.00 92.38 90 ARG A C 1
ATOM 733 O O . ARG A 1 90 ? -6.116 -5.994 15.589 1.00 92.38 90 ARG A O 1
ATOM 740 N N . ILE A 1 91 ? -3.897 -6.039 15.250 1.00 91.19 91 ILE A N 1
ATOM 741 C CA . ILE A 1 91 ? -3.897 -5.110 14.108 1.00 91.19 91 ILE A CA 1
ATOM 742 C C . ILE A 1 91 ? -4.718 -5.676 12.940 1.00 91.19 91 ILE A C 1
ATOM 744 O O . ILE A 1 91 ? -5.503 -4.949 12.337 1.00 91.19 91 ILE A O 1
ATOM 748 N N . ALA A 1 92 ? -4.582 -6.971 12.647 1.00 89.38 92 ALA A N 1
ATOM 749 C CA . ALA A 1 92 ? -5.376 -7.649 11.626 1.00 89.38 92 ALA A CA 1
ATOM 750 C C . ALA A 1 92 ? -6.878 -7.618 11.958 1.00 89.38 92 ALA A C 1
ATOM 752 O O . ALA A 1 92 ? -7.691 -7.342 11.080 1.00 89.38 92 ALA A O 1
ATOM 753 N N . GLY A 1 93 ? -7.247 -7.816 13.229 1.00 91.00 93 GLY A N 1
ATOM 754 C CA . GLY A 1 93 ? -8.632 -7.676 13.687 1.00 91.00 93 GLY A CA 1
ATOM 755 C C . GLY A 1 93 ? -9.186 -6.256 13.518 1.00 91.00 93 GLY A C 1
ATOM 756 O O . GLY A 1 93 ? -10.336 -6.085 13.122 1.00 91.00 93 GLY A O 1
ATOM 757 N N . GLU A 1 94 ? -8.369 -5.229 13.758 1.00 91.94 94 GLU A N 1
ATOM 758 C CA . GLU A 1 94 ? -8.757 -3.831 13.531 1.00 91.94 94 GLU A CA 1
ATOM 759 C C . GLU A 1 94 ? -8.964 -3.512 12.044 1.00 91.94 94 GLU A C 1
ATOM 761 O O . GLU A 1 94 ? -9.935 -2.838 11.697 1.00 91.94 94 GLU A O 1
ATOM 766 N N . LEU A 1 95 ? -8.085 -4.017 11.170 1.00 90.44 95 LEU A N 1
ATOM 767 C CA . LEU A 1 95 ? -8.222 -3.888 9.716 1.00 90.44 95 LEU A CA 1
ATOM 768 C C . LEU A 1 95 ? -9.515 -4.544 9.224 1.00 90.44 95 LEU A C 1
ATOM 770 O O . LEU A 1 95 ? -10.295 -3.896 8.530 1.00 90.44 95 LEU A O 1
ATOM 774 N N . LEU A 1 96 ? -9.767 -5.786 9.642 1.00 89.81 96 LEU A N 1
ATOM 775 C CA . LEU A 1 96 ? -10.963 -6.535 9.261 1.00 89.81 96 LEU A CA 1
ATOM 776 C C . LEU A 1 96 ? -12.248 -5.850 9.752 1.00 89.81 96 LEU A C 1
ATOM 778 O O . LEU A 1 96 ? -13.233 -5.770 9.024 1.00 89.81 96 LEU A O 1
ATOM 782 N N . SER A 1 97 ? -12.234 -5.315 10.975 1.00 91.00 97 SER A N 1
ATOM 783 C CA . SER A 1 97 ? -13.354 -4.546 11.535 1.00 91.00 97 SER A CA 1
ATOM 784 C C . SER A 1 97 ? -13.709 -3.341 10.657 1.00 91.00 97 SER A C 1
ATOM 786 O O . SER A 1 97 ? -14.876 -3.146 10.313 1.00 91.00 97 SER A O 1
ATOM 788 N N . LEU A 1 98 ? -12.710 -2.557 10.233 1.00 91.25 98 LEU A N 1
ATOM 789 C CA . LEU A 1 98 ? -12.937 -1.416 9.343 1.00 91.25 98 LEU A CA 1
ATOM 790 C C . LEU A 1 98 ? -13.382 -1.840 7.946 1.00 91.25 98 LEU A C 1
ATOM 792 O O . LEU A 1 98 ? -14.270 -1.204 7.383 1.00 91.25 98 LEU A O 1
ATOM 796 N N . GLU A 1 99 ? -12.809 -2.905 7.398 1.00 90.31 99 GLU A N 1
ATOM 797 C CA . GLU A 1 99 ? -13.207 -3.446 6.098 1.00 90.31 99 GLU A CA 1
ATOM 798 C C . GLU A 1 99 ? -14.683 -3.866 6.092 1.00 90.31 99 GLU A C 1
ATOM 800 O O . GLU A 1 99 ? -15.438 -3.469 5.209 1.00 90.31 99 GLU A O 1
ATOM 805 N N . ILE A 1 100 ? -15.144 -4.564 7.133 1.00 90.00 100 ILE A N 1
ATOM 806 C CA . ILE A 1 100 ? -16.556 -4.947 7.269 1.00 90.00 100 ILE A CA 1
ATOM 807 C C . ILE A 1 100 ? -17.457 -3.709 7.397 1.00 90.00 100 ILE A C 1
ATOM 809 O O . ILE A 1 100 ? -18.520 -3.651 6.777 1.00 90.00 100 ILE A O 1
ATOM 813 N N . LEU A 1 101 ? -17.064 -2.715 8.201 1.00 91.75 101 LEU A N 1
ATOM 814 C CA . LEU A 1 101 ? -17.863 -1.501 8.414 1.00 91.75 101 LEU A CA 1
ATOM 815 C C . LEU A 1 101 ? -18.001 -0.657 7.143 1.00 91.75 101 LEU A C 1
ATOM 817 O O . LEU A 1 101 ? -19.085 -0.167 6.828 1.00 91.75 101 LEU A O 1
ATOM 821 N N . THR A 1 102 ? -16.904 -0.495 6.415 1.00 91.44 102 THR A N 1
ATOM 822 C CA . THR A 1 102 ? -16.858 0.271 5.165 1.00 91.44 102 THR A CA 1
ATOM 823 C C . THR A 1 102 ? -17.617 -0.434 4.048 1.00 91.44 102 THR A C 1
ATOM 825 O O . THR A 1 102 ? -18.440 0.209 3.401 1.00 91.44 102 THR A O 1
ATOM 828 N N . ALA A 1 103 ? -17.469 -1.758 3.916 1.00 89.88 103 ALA A N 1
ATOM 829 C CA . ALA A 1 103 ? -18.242 -2.562 2.972 1.00 89.88 103 ALA A CA 1
ATOM 830 C C . ALA A 1 103 ? -19.759 -2.443 3.201 1.00 89.88 103 ALA A C 1
ATOM 832 O O . ALA A 1 103 ? -20.523 -2.324 2.250 1.00 89.88 103 ALA A O 1
ATOM 833 N N . ARG A 1 104 ? -20.209 -2.413 4.464 1.00 91.00 104 ARG A N 1
ATOM 834 C CA . ARG A 1 104 ? -21.630 -2.201 4.811 1.00 91.00 104 ARG A CA 1
ATOM 835 C C . ARG A 1 104 ? -22.137 -0.794 4.508 1.00 91.00 104 ARG A C 1
ATOM 837 O O . ARG A 1 104 ? -23.342 -0.602 4.398 1.00 91.00 104 ARG A O 1
ATOM 844 N N . SER A 1 105 ? -21.232 0.173 4.426 1.00 89.44 105 SER A N 1
ATOM 845 C CA . SER A 1 105 ? -21.553 1.587 4.222 1.00 89.44 105 SER A CA 1
ATOM 846 C C . SER A 1 105 ? -21.359 2.029 2.768 1.00 89.44 105 SER A C 1
ATOM 848 O O . SER A 1 105 ? -21.409 3.225 2.504 1.00 89.44 105 SER A O 1
ATOM 850 N N . ASP A 1 106 ? -21.100 1.088 1.852 1.00 88.56 106 ASP A N 1
ATOM 851 C CA . ASP A 1 106 ? -20.760 1.343 0.445 1.00 88.56 106 ASP A CA 1
ATOM 852 C C . ASP A 1 106 ? -19.570 2.315 0.272 1.00 88.56 106 ASP A C 1
ATOM 854 O O . ASP A 1 106 ? -19.512 3.150 -0.629 1.00 88.56 106 ASP A O 1
ATOM 858 N N . VAL A 1 107 ? -18.597 2.227 1.188 1.00 89.06 107 VAL A N 1
ATOM 859 C CA . VAL A 1 107 ? -17.359 3.017 1.173 1.00 89.06 107 VAL A CA 1
ATOM 860 C C . VAL A 1 107 ? -16.173 2.090 0.932 1.00 89.06 107 VAL A C 1
ATOM 862 O O . VAL A 1 107 ? -16.062 1.026 1.536 1.00 89.06 107 VAL A O 1
ATOM 865 N N . LEU A 1 108 ? -15.235 2.508 0.081 1.00 84.50 108 LEU A N 1
ATOM 866 C CA . LEU A 1 108 ? -14.016 1.746 -0.178 1.00 84.50 108 LEU A CA 1
ATOM 867 C C . LEU A 1 108 ? -13.005 1.886 0.972 1.00 84.50 108 LEU A C 1
ATOM 869 O O . LEU A 1 108 ? -12.637 2.998 1.361 1.00 84.50 108 LEU A O 1
ATOM 873 N N . PHE A 1 109 ? -12.471 0.759 1.447 1.00 85.06 109 PHE A N 1
ATOM 874 C CA . PHE A 1 109 ? -11.356 0.742 2.391 1.00 85.06 109 PHE A CA 1
ATOM 875 C C . PHE A 1 109 ? -10.006 0.618 1.680 1.00 85.06 109 PHE A C 1
ATOM 877 O O . PHE A 1 109 ? -9.612 -0.452 1.223 1.00 85.06 109 PHE A O 1
ATOM 884 N N . GLY A 1 110 ? -9.255 1.719 1.626 1.00 75.69 110 GLY A N 1
ATOM 885 C CA . GLY A 1 110 ? -7.972 1.808 0.915 1.00 75.69 110 GLY A CA 1
ATOM 886 C C . GLY A 1 110 ? -6.778 1.107 1.579 1.00 75.69 110 GLY A C 1
ATOM 887 O O . GLY A 1 110 ? -5.645 1.341 1.168 1.00 75.69 110 GLY A O 1
ATOM 888 N N . ALA A 1 111 ? -6.996 0.295 2.616 1.00 74.75 111 ALA A N 1
ATOM 889 C CA . ALA A 1 111 ? -5.936 -0.390 3.362 1.00 74.75 111 ALA A CA 1
ATOM 890 C C . ALA A 1 111 ? -6.156 -1.906 3.490 1.00 74.75 111 ALA A C 1
ATOM 892 O O . ALA A 1 111 ? -5.578 -2.529 4.382 1.00 74.75 111 ALA A O 1
ATOM 893 N N . SER A 1 112 ? -6.980 -2.497 2.618 1.00 68.12 112 SER A N 1
ATOM 894 C CA . SER A 1 112 ? -7.197 -3.946 2.617 1.00 68.12 112 SER A CA 1
ATOM 895 C C . SER A 1 112 ? -5.879 -4.690 2.323 1.00 68.12 112 SER A C 1
ATOM 897 O O . SER A 1 112 ? -5.132 -4.298 1.416 1.00 68.12 112 SER A O 1
ATOM 899 N N . PRO A 1 113 ? -5.526 -5.714 3.121 1.00 68.19 113 PRO A N 1
ATOM 900 C CA . PRO A 1 113 ? -4.297 -6.468 2.928 1.00 68.19 113 PRO A CA 1
ATOM 901 C C . PRO A 1 113 ? -4.326 -7.262 1.615 1.00 68.19 113 PRO A C 1
ATOM 903 O O . PRO A 1 113 ? -5.353 -7.777 1.184 1.00 68.19 113 PRO A O 1
ATOM 906 N N . ILE A 1 114 ? -3.159 -7.423 0.985 1.00 70.25 114 ILE A N 1
ATOM 907 C CA . ILE A 1 114 ? -3.040 -8.279 -0.198 1.00 70.25 114 ILE A CA 1
ATOM 908 C C . ILE A 1 114 ? -3.151 -9.741 0.244 1.00 70.25 114 ILE A C 1
ATOM 910 O O . ILE A 1 114 ? -2.250 -10.281 0.890 1.00 70.25 114 ILE A O 1
ATOM 914 N N . HIS A 1 115 ? -4.244 -10.395 -0.142 1.00 66.81 115 HIS A N 1
ATOM 915 C CA . HIS A 1 115 ? -4.407 -11.834 0.018 1.00 66.81 115 HIS A CA 1
ATOM 916 C C . HIS A 1 115 ? -3.562 -12.570 -1.023 1.00 66.81 115 HIS A C 1
ATOM 918 O O . HIS A 1 115 ? -3.940 -12.702 -2.188 1.00 66.81 115 HIS A O 1
ATOM 924 N N . TYR A 1 116 ? -2.406 -13.077 -0.604 1.00 65.19 116 TYR A N 1
ATOM 925 C CA . TYR A 1 116 ? -1.631 -13.983 -1.439 1.00 65.19 116 TYR A CA 1
ATOM 926 C C . TYR A 1 116 ? -2.375 -15.314 -1.555 1.00 65.19 116 TYR A C 1
ATOM 928 O O . TYR A 1 116 ? -2.385 -16.115 -0.621 1.00 65.19 116 TYR A O 1
ATOM 936 N N . ARG A 1 117 ? -2.978 -15.582 -2.720 1.00 67.44 117 ARG A N 1
ATOM 937 C CA . ARG A 1 117 ? -3.313 -16.962 -3.079 1.00 67.44 117 ARG A CA 1
ATOM 938 C C . ARG A 1 117 ? -1.991 -17.692 -3.247 1.00 67.44 117 ARG A C 1
ATOM 940 O O . ARG A 1 117 ? -1.241 -17.404 -4.179 1.00 67.44 117 ARG A O 1
ATOM 947 N N . VAL A 1 118 ? -1.705 -18.620 -2.339 1.00 66.62 118 VAL A N 1
ATOM 948 C CA . VAL A 1 118 ? -0.683 -19.630 -2.592 1.00 66.62 118 VAL A CA 1
ATOM 949 C C . VAL A 1 118 ? -1.157 -20.361 -3.838 1.00 66.62 118 VAL A C 1
ATOM 951 O O . VAL A 1 118 ? -2.174 -21.057 -3.814 1.00 66.62 118 VAL A O 1
ATOM 954 N N . VAL A 1 119 ? -0.473 -20.130 -4.955 1.00 60.28 119 VAL A N 1
ATOM 955 C CA . VAL A 1 119 ? -0.617 -20.982 -6.125 1.00 60.28 119 VAL A CA 1
ATOM 956 C C . VAL A 1 119 ? -0.048 -22.312 -5.664 1.00 60.28 119 VAL A C 1
ATOM 958 O O . VAL A 1 119 ? 1.168 -22.492 -5.653 1.00 60.28 119 VAL A O 1
ATOM 961 N N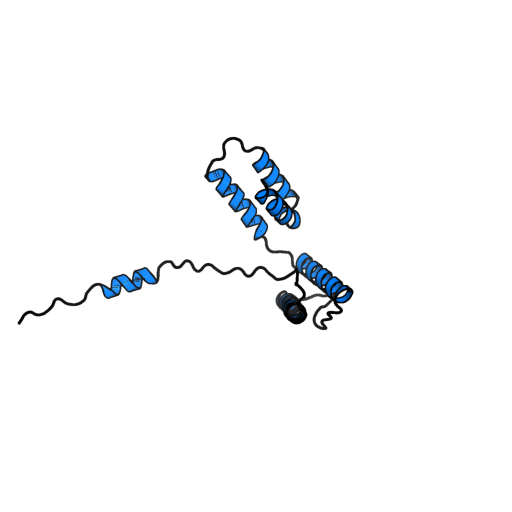 . ARG A 1 120 ? -0.912 -23.211 -5.176 1.00 51.28 120 ARG A N 1
ATOM 962 C CA . ARG A 1 120 ? -0.546 -24.620 -5.109 1.00 51.28 120 ARG A CA 1
ATOM 963 C C . ARG A 1 120 ? -0.146 -24.949 -6.535 1.00 51.28 120 ARG A C 1
ATOM 965 O O . ARG A 1 120 ? -0.967 -24.814 -7.441 1.00 51.28 120 ARG A O 1
ATOM 972 N N . LYS A 1 121 ? 1.139 -25.228 -6.745 1.00 44.50 121 LYS A N 1
ATOM 973 C CA . LYS A 1 121 ? 1.574 -25.877 -7.971 1.00 44.50 121 LYS A CA 1
ATOM 974 C C . LYS A 1 121 ? 0.716 -27.135 -8.041 1.00 44.50 121 LYS A C 1
ATOM 976 O O . LYS A 1 121 ? 0.868 -28.002 -7.192 1.00 44.50 121 LYS A O 1
ATOM 981 N N . ALA A 1 122 ? -0.251 -27.160 -8.949 1.00 45.69 122 ALA A N 1
ATOM 982 C CA . ALA A 1 122 ? -0.849 -28.403 -9.392 1.00 45.69 122 ALA A CA 1
ATOM 983 C C . ALA A 1 122 ? 0.289 -29.140 -10.100 1.00 45.69 122 ALA A C 1
ATOM 985 O O . ALA A 1 122 ? 0.572 -28.892 -11.264 1.00 45.69 122 ALA A O 1
ATOM 986 N N . HIS A 1 123 ? 1.086 -29.857 -9.327 1.00 50.38 123 HIS A N 1
ATOM 987 C CA . HIS A 1 123 ? 2.172 -30.689 -9.796 1.00 50.38 123 HIS A CA 1
ATOM 988 C C . HIS A 1 123 ? 2.171 -31.899 -8.865 1.00 50.38 123 HIS A C 1
ATOM 990 O O . HIS A 1 123 ? 2.160 -31.716 -7.651 1.00 50.38 123 HIS A O 1
ATOM 996 N N . GLU A 1 124 ? 2.171 -33.085 -9.475 1.00 45.53 124 GLU A N 1
ATOM 997 C CA . GLU A 1 124 ? 2.510 -34.409 -8.922 1.00 45.53 124 GLU A CA 1
ATOM 998 C C . GLU A 1 124 ? 1.339 -35.345 -8.541 1.00 45.53 124 GLU A C 1
ATOM 1000 O O . GLU A 1 124 ? 1.407 -36.507 -8.924 1.00 45.53 124 GLU A O 1
ATOM 1005 N N . GLU A 1 125 ? 0.215 -34.891 -7.969 1.00 44.47 125 GLU A N 1
ATOM 1006 C CA . GLU A 1 125 ? -0.878 -35.826 -7.582 1.00 44.47 125 GLU A CA 1
ATOM 1007 C C . GLU A 1 125 ? -1.678 -36.416 -8.768 1.00 44.47 125 GLU A C 1
ATOM 1009 O O . GLU A 1 125 ? -2.132 -37.553 -8.694 1.00 44.47 125 GLU A O 1
ATOM 1014 N N . GLU A 1 126 ? -1.830 -35.692 -9.885 1.00 42.41 126 GLU A N 1
ATOM 1015 C CA . GLU A 1 126 ? -2.513 -36.224 -11.084 1.00 42.41 126 GLU A CA 1
ATOM 1016 C C . GLU A 1 126 ? -1.664 -37.267 -11.841 1.00 42.41 126 GLU A C 1
ATOM 1018 O O . GLU A 1 126 ? -2.219 -38.064 -12.586 1.00 42.41 126 GLU A O 1
ATOM 1023 N N . ALA A 1 127 ? -0.341 -37.307 -11.634 1.00 42.78 127 ALA A N 1
ATOM 1024 C CA . ALA A 1 127 ? 0.546 -38.253 -12.320 1.00 42.78 127 ALA A CA 1
ATOM 1025 C C . ALA A 1 127 ? 0.647 -39.614 -11.603 1.00 42.78 127 ALA A C 1
ATOM 1027 O O . ALA A 1 127 ? 0.751 -40.637 -12.271 1.00 42.78 127 ALA A O 1
ATOM 1028 N N . GLU A 1 128 ? 0.570 -39.644 -10.266 1.00 41.19 128 GLU A N 1
ATOM 1029 C CA . GLU A 1 128 ? 0.571 -40.902 -9.494 1.00 41.19 128 GLU A CA 1
ATOM 1030 C C . GLU A 1 128 ? -0.768 -41.659 -9.590 1.00 41.19 128 GLU A C 1
ATOM 1032 O O . GLU A 1 128 ? -0.791 -42.883 -9.491 1.00 41.19 128 GLU A O 1
ATOM 1037 N N . LEU A 1 129 ? -1.885 -40.958 -9.822 1.00 44.03 129 LEU A N 1
ATOM 1038 C CA . LEU A 1 1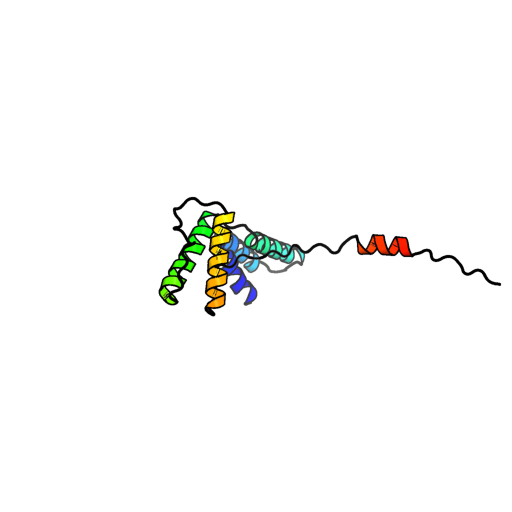29 ? -3.209 -41.577 -9.992 1.00 44.03 129 LEU A CA 1
ATOM 1039 C C . LEU A 1 129 ? -3.407 -42.226 -11.373 1.00 44.03 129 LEU A C 1
ATOM 1041 O O . LEU A 1 129 ? -4.142 -43.207 -11.475 1.00 44.03 129 LEU A O 1
ATOM 1045 N N . ASP A 1 130 ? -2.751 -41.710 -12.417 1.00 42.62 130 ASP A N 1
ATOM 1046 C CA . ASP A 1 130 ? -2.843 -42.253 -13.780 1.00 42.62 130 ASP A CA 1
ATOM 1047 C C . ASP A 1 130 ? -1.939 -43.486 -13.995 1.00 42.62 130 ASP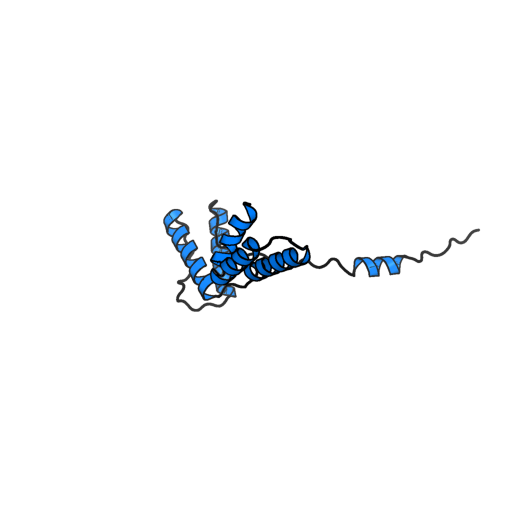 A C 1
ATOM 1049 O O . ASP A 1 130 ? -2.274 -44.345 -14.813 1.00 42.62 130 ASP A O 1
ATOM 1053 N N . GLU A 1 131 ? -0.831 -43.632 -13.251 1.00 44.03 131 GLU A N 1
ATOM 1054 C CA . GLU A 1 131 ? 0.026 -44.833 -13.318 1.00 44.03 131 GLU A CA 1
ATOM 1055 C C . GLU A 1 131 ? -0.624 -46.075 -12.672 1.00 44.03 131 GLU A C 1
ATOM 1057 O O . GLU A 1 131 ? -0.392 -47.190 -13.137 1.00 44.03 131 GLU A O 1
ATOM 1062 N N . ASP A 1 132 ? -1.495 -45.905 -11.669 1.00 45.06 132 ASP A N 1
ATOM 1063 C CA . ASP A 1 132 ? -2.140 -47.018 -10.940 1.00 45.06 132 ASP A CA 1
ATOM 1064 C C . ASP A 1 132 ? -3.450 -47.515 -11.603 1.00 45.06 132 ASP A C 1
ATOM 1066 O O . ASP A 1 132 ? -4.014 -48.542 -11.227 1.00 45.06 132 ASP A O 1
ATOM 1070 N N . LEU A 1 133 ? -3.945 -46.815 -12.634 1.00 47.25 133 LEU A N 1
ATOM 1071 C CA . LEU A 1 133 ? -5.149 -47.181 -13.404 1.00 47.25 133 LEU A CA 1
ATOM 1072 C C . LEU A 1 133 ? -4.835 -47.868 -14.753 1.00 47.25 133 LEU A C 1
ATOM 1074 O O . LEU A 1 133 ? -5.747 -48.132 -15.542 1.00 47.25 133 LEU A O 1
ATOM 1078 N N . GLY A 1 134 ? -3.559 -48.163 -15.022 1.00 50.09 134 GLY A N 1
ATOM 1079 C CA . GLY A 1 134 ? -3.051 -48.602 -16.327 1.00 50.09 134 GLY A CA 1
ATOM 1080 C C . GLY A 1 134 ? -3.137 -50.096 -16.671 1.00 50.09 134 GLY A C 1
ATOM 1081 O O . GLY A 1 134 ? -2.908 -50.440 -17.828 1.00 50.09 134 GLY A O 1
ATOM 1082 N N . GLU A 1 135 ? -3.498 -50.996 -15.752 1.00 45.41 135 GLU A N 1
ATOM 1083 C CA . GLU A 1 135 ? -3.630 -52.433 -16.062 1.00 45.41 135 GLU A CA 1
ATOM 1084 C C . GLU A 1 135 ? -5.026 -52.970 -15.719 1.00 45.41 135 GLU A C 1
ATOM 1086 O O . GLU A 1 135 ? -5.281 -53.538 -14.658 1.00 45.41 135 GLU A O 1
ATOM 1091 N N . ALA A 1 136 ? -5.959 -52.821 -16.663 1.00 42.53 136 ALA A N 1
ATOM 1092 C CA . ALA A 1 136 ? -7.168 -53.639 -16.691 1.00 42.53 136 ALA A CA 1
ATOM 1093 C C . ALA A 1 136 ? -6.844 -55.003 -17.340 1.00 42.53 136 ALA A C 1
ATOM 1095 O O . ALA A 1 136 ? -6.225 -55.027 -18.407 1.00 42.53 136 ALA A O 1
ATOM 1096 N N . PRO A 1 137 ? -7.258 -56.138 -16.744 1.00 43.12 137 PRO A N 1
ATOM 1097 C CA . PRO A 1 137 ? -6.855 -57.462 -17.197 1.00 43.12 137 PRO A CA 1
ATOM 1098 C C . PRO A 1 137 ? -7.459 -57.814 -18.561 1.00 43.12 137 PRO A C 1
ATOM 1100 O O . PRO A 1 137 ? -8.624 -57.534 -18.857 1.00 43.12 137 PRO A O 1
ATOM 1103 N N . GLU A 1 138 ? -6.620 -58.455 -19.370 1.00 42.44 138 GLU A N 1
ATOM 1104 C CA . GLU A 1 138 ? -6.905 -59.024 -20.683 1.00 42.44 138 GLU A CA 1
ATOM 1105 C C . GLU A 1 138 ? -8.173 -59.897 -20.640 1.00 42.44 138 GLU A C 1
ATOM 1107 O O . GLU A 1 138 ? -8.364 -60.726 -19.746 1.00 42.44 138 GLU A O 1
ATOM 1112 N N . LYS A 1 139 ? -9.085 -59.666 -21.589 1.00 42.09 139 LYS A N 1
ATOM 1113 C CA . LYS A 1 139 ? -10.366 -60.372 -21.686 1.00 42.09 139 LYS A CA 1
ATOM 1114 C C . LYS 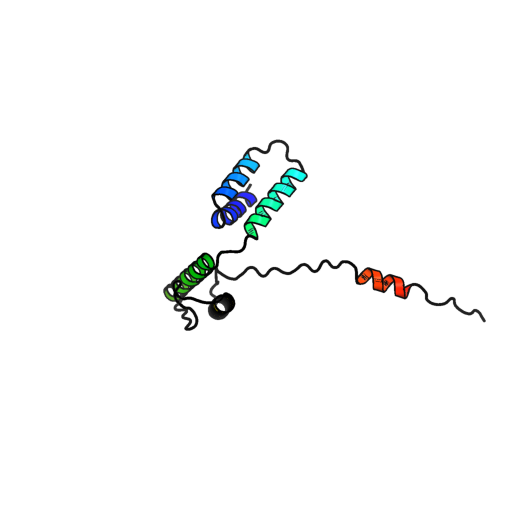A 1 139 ? -10.115 -61.869 -21.902 1.00 42.09 139 LYS A C 1
ATOM 1116 O O . LYS A 1 139 ? -9.425 -62.240 -22.844 1.00 42.09 139 LYS A O 1
ATOM 1121 N N . LEU A 1 140 ? -10.723 -62.715 -21.067 1.00 41.62 140 LEU A N 1
ATOM 1122 C CA . LEU A 1 140 ? -10.866 -64.143 -21.354 1.00 41.62 140 LEU A CA 1
ATOM 1123 C C . LEU A 1 140 ? -11.823 -64.307 -22.545 1.00 41.62 140 LEU A C 1
ATOM 1125 O O . LEU A 1 140 ? -13.018 -64.030 -22.412 1.00 41.62 140 LEU A O 1
ATOM 1129 N N . ASP A 1 141 ? -11.296 -64.756 -23.681 1.00 45.34 141 ASP A N 1
ATOM 1130 C CA . ASP A 1 141 ? -12.100 -65.310 -24.768 1.00 45.34 141 ASP A CA 1
ATOM 1131 C C . ASP A 1 141 ? -12.569 -66.731 -24.405 1.00 45.34 141 ASP A C 1
ATOM 1133 O O . ASP A 1 141 ? -11.836 -67.524 -23.809 1.00 45.34 141 ASP A O 1
ATOM 1137 N N . THR A 1 142 ? -13.835 -66.979 -24.742 1.00 44.94 142 THR A N 1
ATOM 1138 C CA . THR A 1 142 ? -14.628 -68.217 -24.609 1.00 44.94 142 THR A CA 1
ATOM 1139 C C . THR A 1 142 ? -13.959 -69.484 -25.131 1.00 44.94 142 THR A C 1
ATOM 1141 O O . THR A 1 142 ? -13.324 -69.419 -26.207 1.00 44.94 142 THR A O 1
#

Sequence (142 aa):
MDSWHILKFLCQELSRKEADDIGKTIANLKDVSADELALLKRRMLDLLRRPSDIRKIKQSLWKNYAFLRKRFGIESGSVAKPTDERSMTRIAGELLSLEILTARSDVLFGASPIHYRVVRKAHEEEAELDEDLGEAPEKLDT

Solvent-accessible surface area (backbone atoms only — not comparable to full-atom values)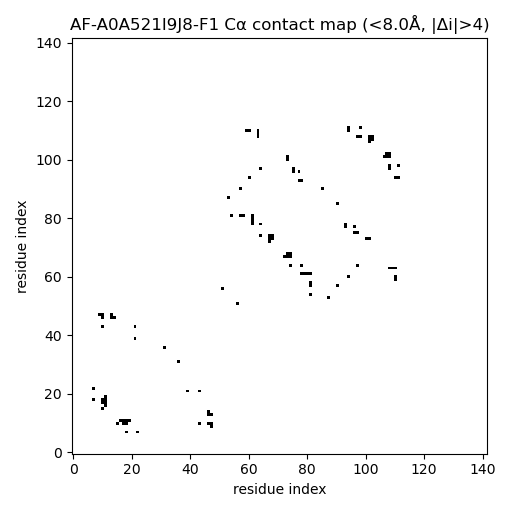: 8996 Å² total; per-residue (Å²): 126,62,70,58,60,57,50,43,52,61,38,35,77,76,35,51,71,60,31,52,50,52,50,53,53,60,73,67,59,82,81,82,47,73,64,59,53,50,50,51,52,48,54,52,50,55,58,73,63,53,81,78,53,70,69,57,49,39,49,51,53,45,52,50,49,55,49,39,34,73,75,71,67,52,79,62,95,74,64,73,63,69,88,62,90,75,55,70,70,56,53,52,51,35,51,51,52,49,43,56,54,26,60,76,66,80,40,88,61,94,76,71,76,85,78,78,76,77,76,71,72,91,69,66,70,73,59,63,59,55,66,76,67,70,79,78,81,81,80,86,80,134